Protein AF-A0A227J0X1-F1 (afdb_monomer_lite)

Sequence (86 aa):
LTDDELAEIGLKLGADVPVFVRGFSAFAEGVGEKLSPANPEEKWYLVVRPNVSIATADIFRHPDLTRNTPKRDLETLLNAPSVNDC

pLDDT: mean 93.87, std 3.38, range [83.5, 98.19]

Organism: Vibrio parahaemolyticus (NCBI:txid670)

InterPro domains:
  IPR014721 Small ribosomal subunit protein uS5 domain 2-type fold, subgroup [G3DSA:3.30.230.10] (1-39)
  IPR036554 GHMP kinase, C-terminal domain superfamily [G3DSA:3.30.70.890] (40-86)
  IPR036554 GHMP kinase, C-terminal domain superfamily [SSF55060] (40-86)

Structure (mmCIF, N/CA/C/O backbone):
data_AF-A0A227J0X1-F1
#
_entry.id   AF-A0A227J0X1-F1
#
loop_
_atom_site.group_PDB
_atom_site.id
_atom_site.type_symbol
_atom_site.label_atom_id
_atom_site.label_alt_id
_atom_site.label_comp_id
_atom_site.label_asym_id
_atom_site.label_entity_id
_atom_site.label_seq_id
_atom_site.pdbx_PDB_ins_code
_atom_site.Cartn_x
_atom_site.Cartn_y
_atom_site.Cartn_z
_atom_site.occupancy
_atom_site.B_iso_or_equiv
_atom_site.auth_seq_id
_atom_site.auth_comp_id
_atom_site.auth_asym_id
_atom_site.auth_atom_id
_atom_site.pdbx_PDB_model_num
ATOM 1 N N . LEU A 1 1 ? -18.069 -9.571 16.657 1.00 89.94 1 LEU A N 1
ATOM 2 C CA . LEU A 1 1 ? -16.638 -9.372 16.380 1.00 89.94 1 LEU A CA 1
ATOM 3 C C . LEU A 1 1 ? -16.379 -7.880 16.415 1.00 89.94 1 LEU A C 1
ATOM 5 O O . LEU A 1 1 ? -17.253 -7.140 15.969 1.00 89.94 1 LEU A O 1
ATOM 9 N N . THR A 1 2 ? -15.267 -7.451 16.994 1.00 97.12 2 THR A N 1
ATOM 10 C CA . THR A 1 2 ?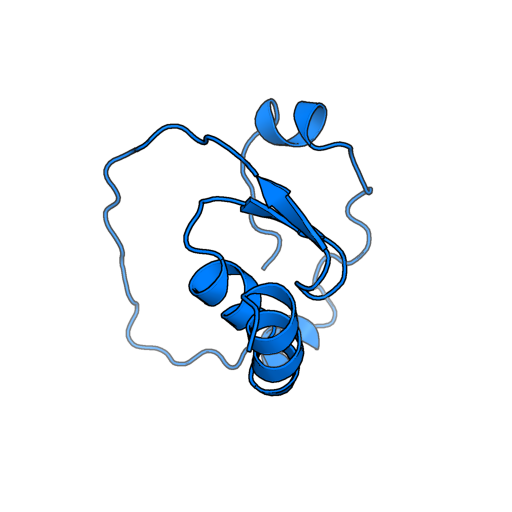 -14.796 -6.063 16.921 1.00 97.12 2 THR A CA 1
ATOM 11 C C . THR A 1 2 ? -14.162 -5.794 15.556 1.00 97.12 2 THR A C 1
ATOM 13 O O . THR A 1 2 ? -13.793 -6.732 14.845 1.00 97.12 2 THR A O 1
ATOM 16 N N . ASP A 1 3 ? -13.996 -4.524 15.189 1.00 95.50 3 ASP A N 1
ATOM 17 C CA . ASP A 1 3 ? -13.300 -4.162 13.947 1.00 95.50 3 ASP A CA 1
ATOM 18 C C . ASP A 1 3 ? -11.848 -4.662 13.941 1.00 95.50 3 ASP A C 1
ATOM 20 O O . ASP A 1 3 ? -11.330 -5.030 12.891 1.00 95.50 3 ASP A O 1
ATOM 24 N N . ASP A 1 4 ? -11.206 -4.751 15.111 1.00 94.69 4 ASP A N 1
ATOM 25 C CA . ASP A 1 4 ? -9.869 -5.335 15.247 1.00 94.69 4 ASP A CA 1
ATOM 26 C C . ASP A 1 4 ? -9.867 -6.839 14.933 1.00 94.69 4 ASP A C 1
ATOM 28 O O . ASP A 1 4 ? -9.026 -7.305 14.166 1.00 94.69 4 ASP A O 1
ATOM 32 N N . GLU A 1 5 ? -10.842 -7.594 15.451 1.00 97.06 5 GLU A N 1
ATOM 33 C CA . GLU A 1 5 ? -10.987 -9.027 15.156 1.00 97.06 5 GLU A CA 1
ATOM 34 C C . GLU A 1 5 ? -11.313 -9.266 13.671 1.00 97.06 5 GLU A C 1
ATOM 36 O O . GLU A 1 5 ? -10.791 -10.193 13.047 1.00 97.06 5 GLU A O 1
ATOM 41 N N . LEU A 1 6 ? -12.158 -8.415 13.079 1.00 97.31 6 LEU A N 1
ATOM 42 C CA . LEU A 1 6 ? -12.490 -8.473 11.654 1.00 97.31 6 LEU A CA 1
ATOM 43 C C . LEU A 1 6 ? -11.284 -8.133 10.772 1.00 97.31 6 LEU A C 1
ATOM 45 O O . LEU A 1 6 ? -11.056 -8.812 9.769 1.00 97.31 6 LEU A O 1
ATOM 49 N N . ALA A 1 7 ? -10.493 -7.126 11.146 1.00 95.50 7 ALA A N 1
ATOM 50 C CA . ALA A 1 7 ? -9.279 -6.748 10.433 1.00 95.50 7 ALA A CA 1
ATOM 51 C C . ALA A 1 7 ? -8.220 -7.860 10.501 1.00 95.50 7 ALA A C 1
ATOM 53 O O . ALA A 1 7 ? -7.590 -8.163 9.488 1.00 95.50 7 ALA A O 1
ATOM 54 N N . GLU A 1 8 ? -8.065 -8.525 11.650 1.00 95.25 8 GLU A N 1
ATOM 55 C CA . GLU A 1 8 ? -7.141 -9.656 11.804 1.00 95.25 8 GLU A CA 1
ATOM 56 C C . GLU A 1 8 ? -7.542 -10.857 10.931 1.00 95.25 8 GLU A C 1
ATOM 58 O O . GLU A 1 8 ? -6.693 -11.490 10.295 1.00 95.25 8 GLU A O 1
ATOM 63 N N . ILE A 1 9 ? -8.841 -11.167 10.850 1.00 96.38 9 ILE A N 1
ATOM 64 C CA . ILE A 1 9 ? -9.351 -12.186 9.922 1.00 96.38 9 ILE A CA 1
ATOM 65 C C . ILE A 1 9 ? -9.103 -11.753 8.472 1.00 96.38 9 ILE A C 1
ATOM 67 O O . ILE A 1 9 ? -8.613 -12.548 7.667 1.00 96.38 9 ILE A O 1
ATOM 71 N N . GLY A 1 10 ? -9.410 -10.496 8.146 1.00 95.94 10 GLY A N 1
ATOM 72 C CA . GLY A 1 10 ? -9.274 -9.928 6.809 1.00 95.94 10 GLY A CA 1
ATOM 73 C C . GLY A 1 10 ? -7.845 -9.957 6.273 1.00 95.94 10 GLY A C 1
ATOM 74 O O . GLY A 1 10 ? -7.643 -10.296 5.109 1.00 95.94 10 GLY A O 1
ATOM 75 N N . LEU A 1 11 ? -6.849 -9.705 7.126 1.00 95.56 11 LEU A N 1
ATOM 76 C CA . LEU A 1 11 ? -5.431 -9.739 6.757 1.00 95.56 11 LEU A CA 1
ATOM 77 C C . LEU A 1 11 ? -5.006 -11.087 6.148 1.00 95.56 11 LEU A C 1
ATOM 79 O O . LEU A 1 11 ? -4.144 -11.134 5.274 1.00 95.56 11 LEU A O 1
ATOM 83 N N . LYS A 1 12 ? -5.639 -12.192 6.565 1.00 95.62 12 LYS A N 1
ATOM 84 C CA . LYS A 1 12 ? -5.374 -13.538 6.020 1.00 95.62 12 LYS A CA 1
ATOM 85 C C . LYS A 1 12 ? -5.898 -13.715 4.592 1.00 95.62 12 LYS A C 1
ATOM 87 O O . LYS A 1 12 ? -5.458 -14.628 3.900 1.00 95.62 12 LYS A O 1
ATOM 92 N N . LEU A 1 13 ? -6.846 -12.878 4.171 1.00 95.62 13 LEU A N 1
ATOM 93 C CA . LEU A 1 13 ? -7.427 -12.871 2.827 1.00 95.62 13 LEU A CA 1
ATOM 94 C C . LEU A 1 13 ? -6.685 -11.905 1.898 1.00 95.62 13 LEU A C 1
ATOM 96 O O . LEU A 1 13 ? -6.564 -12.176 0.705 1.00 95.62 13 LEU A O 1
ATOM 100 N N . GLY A 1 14 ? -6.175 -10.798 2.439 1.00 93.06 14 GLY A N 1
ATOM 101 C CA . GLY A 1 14 ? -5.368 -9.839 1.697 1.00 93.06 14 GLY A CA 1
ATOM 102 C C . GLY A 1 14 ? -4.854 -8.700 2.573 1.00 93.06 14 GLY A C 1
ATOM 103 O O . GLY A 1 14 ? -5.532 -8.265 3.502 1.00 93.06 14 GLY A O 1
ATOM 104 N N . ALA A 1 15 ? -3.668 -8.196 2.228 1.00 92.06 15 ALA A N 1
ATOM 105 C CA . ALA A 1 15 ? -2.984 -7.106 2.929 1.00 92.06 15 ALA A CA 1
ATOM 106 C C . ALA A 1 15 ? -3.816 -5.815 3.032 1.00 92.06 15 ALA A C 1
ATOM 108 O O . ALA A 1 15 ? -3.705 -5.098 4.021 1.00 92.06 15 ALA A O 1
ATOM 109 N N . ASP A 1 16 ? -4.691 -5.557 2.055 1.00 94.62 16 ASP A N 1
ATOM 110 C CA . ASP A 1 16 ? -5.497 -4.333 2.001 1.00 94.62 16 ASP A CA 1
ATOM 111 C C . ASP A 1 16 ? -6.850 -4.460 2.723 1.00 94.62 16 ASP A C 1
ATOM 113 O O . ASP A 1 16 ? -7.519 -3.464 2.983 1.00 94.62 16 ASP A O 1
ATOM 117 N N . VAL A 1 17 ? -7.292 -5.669 3.084 1.00 96.56 17 VAL A N 1
ATOM 118 C CA . VAL A 1 17 ? -8.603 -5.870 3.734 1.00 96.56 17 VAL A CA 1
ATOM 119 C C . VAL A 1 17 ? -8.742 -5.103 5.064 1.00 96.56 17 VAL A C 1
ATOM 121 O O . VAL A 1 17 ? -9.809 -4.523 5.288 1.00 96.56 17 VAL A O 1
ATOM 124 N N . PRO A 1 18 ? -7.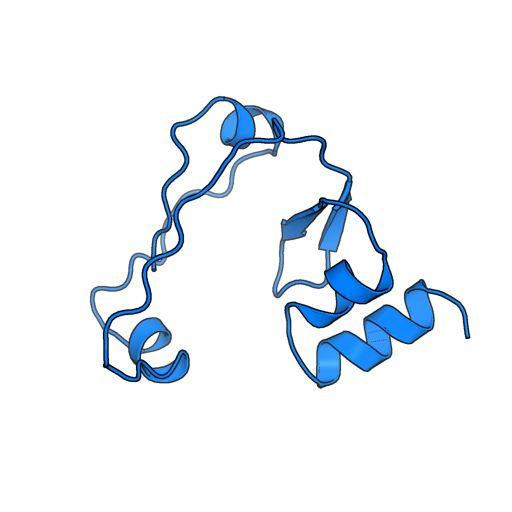714 -5.018 5.936 1.00 96.44 18 PRO A N 1
ATOM 125 C CA . PRO A 1 18 ? -7.799 -4.268 7.188 1.00 96.44 18 PRO A CA 1
ATOM 126 C C . PRO A 1 18 ? -8.211 -2.797 7.033 1.00 96.44 18 PRO A C 1
ATOM 128 O O . PRO A 1 18 ? -8.998 -2.312 7.846 1.00 96.44 18 PRO A O 1
ATOM 131 N N . VAL A 1 19 ? -7.734 -2.081 6.003 1.00 96.56 19 VAL A N 1
ATOM 132 C CA . VAL A 1 19 ? -8.093 -0.659 5.826 1.00 96.56 19 VAL A CA 1
ATOM 133 C C . VAL A 1 19 ? -9.562 -0.501 5.429 1.00 96.56 19 VAL A C 1
ATOM 135 O O . VAL A 1 19 ? -10.236 0.405 5.918 1.00 96.56 19 VAL A O 1
ATOM 138 N N . PHE A 1 20 ? -10.103 -1.437 4.641 1.00 96.44 20 PHE A N 1
ATOM 139 C CA . PHE A 1 20 ? -11.526 -1.453 4.296 1.00 96.44 20 PHE A CA 1
ATOM 140 C C . PHE A 1 20 ? -12.419 -1.769 5.496 1.00 96.44 20 PHE A C 1
ATOM 142 O O . PHE A 1 20 ? -13.464 -1.143 5.642 1.00 96.44 20 PHE A O 1
ATOM 149 N N . VAL A 1 21 ? -12.009 -2.702 6.363 1.00 96.69 21 VAL A N 1
ATOM 150 C CA . VAL A 1 21 ? -12.744 -3.016 7.602 1.00 96.69 21 VAL A CA 1
ATOM 151 C C . VAL A 1 21 ? -12.805 -1.795 8.518 1.00 96.69 21 VAL A C 1
ATOM 153 O O . VAL A 1 21 ? -13.861 -1.494 9.063 1.00 96.69 21 VAL A O 1
ATOM 156 N N . ARG A 1 22 ? -11.687 -1.075 8.665 1.00 95.19 22 ARG A N 1
ATOM 157 C CA . ARG A 1 22 ? -11.605 0.104 9.539 1.00 95.19 22 ARG A CA 1
ATOM 158 C C . ARG A 1 22 ? -12.317 1.341 8.978 1.00 95.19 22 ARG A C 1
ATOM 160 O O . ARG A 1 22 ? -12.724 2.198 9.754 1.00 95.19 22 ARG A O 1
ATOM 167 N N . GLY A 1 23 ? -12.470 1.448 7.657 1.00 95.19 23 GLY A N 1
ATOM 168 C CA . GLY A 1 23 ? -13.341 2.443 7.022 1.00 95.19 23 GLY A CA 1
ATOM 169 C C . GLY A 1 23 ? -12.829 3.889 7.032 1.00 95.19 23 GLY A C 1
ATOM 170 O O . GLY A 1 23 ? -13.621 4.809 6.842 1.00 95.19 23 GLY A O 1
ATOM 171 N N . PHE A 1 24 ? -11.528 4.109 7.237 1.00 94.81 24 PHE A N 1
ATOM 172 C CA . PHE A 1 24 ? -10.904 5.434 7.170 1.00 94.81 24 PHE A CA 1
ATOM 173 C C . PHE A 1 24 ? -9.593 5.399 6.378 1.00 94.81 24 PHE A C 1
ATOM 175 O O . PHE A 1 24 ? -8.901 4.381 6.340 1.00 94.81 24 PHE A O 1
ATOM 182 N N . SER A 1 25 ? -9.229 6.533 5.773 1.00 94.62 25 SER A N 1
ATOM 183 C CA . SER A 1 25 ? -7.928 6.717 5.121 1.00 94.62 25 SER A CA 1
ATOM 184 C C . SER A 1 25 ? -6.797 6.534 6.132 1.00 94.62 25 SER A C 1
ATOM 186 O O . SER A 1 25 ? -6.776 7.183 7.177 1.00 94.62 25 SER A O 1
ATOM 188 N N . ALA A 1 26 ? -5.843 5.655 5.834 1.00 94.69 26 ALA A N 1
ATOM 189 C CA . ALA A 1 26 ? -4.791 5.286 6.771 1.00 94.69 26 ALA A CA 1
ATOM 190 C C . ALA A 1 26 ? -3.422 5.221 6.095 1.00 94.69 26 ALA A C 1
ATOM 192 O O . ALA A 1 26 ? -3.296 4.825 4.938 1.00 94.69 26 ALA A O 1
ATOM 193 N N . PHE A 1 27 ? -2.387 5.562 6.855 1.00 93.94 27 PHE A N 1
ATOM 194 C CA . PHE A 1 27 ? -1.020 5.186 6.552 1.00 93.94 27 PHE A CA 1
ATOM 195 C C . PHE A 1 27 ? -0.780 3.749 7.017 1.00 93.94 27 PHE A C 1
ATOM 197 O O . PHE A 1 27 ? -0.964 3.443 8.198 1.00 93.94 27 PHE A O 1
ATOM 204 N N . ALA A 1 28 ? -0.391 2.884 6.083 1.00 93.81 28 ALA A N 1
ATOM 205 C CA . ALA A 1 28 ? -0.136 1.475 6.335 1.00 93.81 28 ALA A CA 1
ATOM 206 C C . ALA A 1 28 ? 1.367 1.177 6.384 1.00 93.81 28 ALA A C 1
ATOM 208 O O . ALA A 1 28 ? 2.124 1.573 5.499 1.00 93.81 28 ALA A O 1
ATOM 209 N N . GLU A 1 29 ? 1.786 0.430 7.400 1.00 91.75 29 GLU A N 1
ATOM 210 C CA . GLU A 1 29 ? 3.136 -0.117 7.537 1.00 91.75 29 GLU A CA 1
ATOM 211 C C . GLU A 1 29 ? 3.100 -1.638 7.750 1.00 91.75 29 GLU A C 1
ATOM 213 O O . GLU A 1 29 ? 2.044 -2.245 7.949 1.00 91.75 29 GLU A O 1
ATOM 218 N N . GLY A 1 30 ? 4.284 -2.259 7.757 1.00 89.31 30 GLY A N 1
ATOM 219 C CA . GLY A 1 30 ? 4.415 -3.709 7.874 1.00 89.31 30 GLY A CA 1
ATOM 220 C C . GLY A 1 30 ? 4.037 -4.377 6.558 1.00 89.31 30 GLY A C 1
ATOM 221 O O . GLY A 1 30 ? 4.528 -3.983 5.504 1.00 89.31 30 GLY A O 1
ATOM 222 N N . VAL A 1 31 ? 3.167 -5.375 6.627 1.00 85.62 31 VAL A N 1
ATOM 223 C CA . VAL A 1 31 ? 2.532 -6.025 5.474 1.00 85.62 31 VAL A CA 1
ATOM 224 C C . VAL A 1 31 ? 1.072 -5.584 5.297 1.00 85.62 31 VAL A C 1
ATOM 226 O O . VAL A 1 31 ? 0.324 -6.259 4.598 1.00 85.62 31 VAL A O 1
ATOM 229 N N . GLY A 1 32 ? 0.660 -4.478 5.932 1.00 83.50 32 GLY A N 1
ATOM 230 C CA . GLY A 1 32 ? -0.713 -3.951 5.904 1.00 83.50 32 GLY A CA 1
ATOM 231 C C . GLY A 1 32 ? -1.445 -4.029 7.249 1.00 83.50 32 GLY A C 1
ATOM 232 O O . GLY A 1 32 ? -2.582 -3.579 7.370 1.00 83.50 32 GLY A O 1
ATOM 233 N N . GLU A 1 33 ? -0.804 -4.572 8.288 1.00 87.81 33 GLU A N 1
ATOM 234 C CA . GLU A 1 33 ? -1.411 -4.777 9.606 1.00 87.81 33 GLU A CA 1
ATOM 235 C C . GLU A 1 33 ? -1.323 -3.557 10.533 1.00 87.81 33 GLU A C 1
ATOM 237 O O . GLU A 1 33 ? -2.108 -3.436 11.475 1.00 87.81 33 GLU A O 1
ATOM 242 N N . LYS A 1 34 ? -0.381 -2.639 10.283 1.00 91.56 34 LYS A N 1
ATOM 243 C CA . LYS A 1 34 ? -0.169 -1.442 11.109 1.00 91.56 34 LYS A CA 1
ATOM 244 C C . LYS A 1 34 ? -0.770 -0.229 10.422 1.00 91.56 34 LYS A C 1
ATOM 246 O O . LYS A 1 34 ? -0.154 0.335 9.525 1.00 91.56 34 LYS A O 1
ATOM 251 N N . LEU A 1 35 ? -1.963 0.166 10.857 1.00 93.69 35 LEU A N 1
ATOM 252 C CA . LEU A 1 35 ? -2.710 1.284 10.284 1.00 93.69 35 LEU A CA 1
ATOM 253 C C . LEU A 1 35 ? -2.732 2.473 11.246 1.00 93.69 35 LEU A C 1
ATOM 255 O O . LEU A 1 35 ? -3.213 2.356 12.372 1.00 93.69 35 LEU A O 1
ATOM 259 N N . SER A 1 36 ? -2.247 3.621 10.780 1.00 92.75 36 SER A N 1
ATOM 260 C CA . SER A 1 36 ? -2.370 4.912 11.466 1.00 92.75 36 SER A CA 1
ATOM 261 C C . SER A 1 36 ? -3.341 5.805 10.691 1.00 92.75 36 SER A C 1
ATOM 263 O O . SER A 1 36 ? -3.149 5.956 9.485 1.00 92.75 36 SER A O 1
ATOM 265 N N . PRO A 1 37 ? -4.370 6.406 11.315 1.00 92.81 37 PRO A N 1
ATOM 266 C CA . PRO A 1 37 ? -5.273 7.326 10.623 1.00 92.81 37 PRO A CA 1
ATOM 267 C C . PRO A 1 37 ? -4.521 8.460 9.916 1.00 92.81 37 PRO A C 1
ATOM 269 O O . PRO A 1 37 ? -3.584 9.034 10.472 1.00 92.81 37 PRO A O 1
ATOM 272 N N . ALA A 1 38 ? -4.948 8.793 8.700 1.00 90.19 38 ALA A N 1
ATOM 273 C CA . ALA A 1 38 ? -4.379 9.859 7.888 1.00 90.19 38 ALA A CA 1
ATOM 274 C C . ALA A 1 38 ? -5.487 10.656 7.187 1.00 90.19 38 ALA A C 1
ATOM 276 O O . ALA A 1 38 ? -6.535 10.119 6.844 1.00 90.19 38 ALA A O 1
ATOM 277 N N . ASN A 1 39 ? -5.234 11.941 6.936 1.00 90.25 39 ASN A N 1
ATOM 278 C CA . ASN A 1 39 ? -6.186 12.844 6.283 1.00 90.25 39 ASN A CA 1
ATOM 279 C C . ASN A 1 39 ? -5.537 13.471 5.038 1.00 90.25 39 ASN A C 1
ATOM 281 O O . ASN A 1 39 ? -5.172 14.648 5.074 1.00 90.25 39 ASN A O 1
ATOM 285 N N . PRO A 1 40 ? -5.292 12.689 3.968 1.00 88.06 40 PRO A N 1
ATOM 286 C CA . PRO A 1 40 ? -4.771 13.241 2.724 1.00 88.06 40 PRO A CA 1
ATOM 287 C C . PRO A 1 40 ? -5.790 14.195 2.087 1.00 88.06 40 PRO A C 1
ATOM 289 O O . PRO A 1 40 ? -6.989 14.114 2.342 1.00 88.06 40 PRO A O 1
ATOM 292 N N . GLU A 1 41 ? -5.308 15.088 1.227 1.00 90.56 41 GLU A N 1
ATOM 293 C CA . GLU A 1 41 ? -6.172 15.975 0.448 1.00 90.56 41 GLU A CA 1
ATOM 294 C C . GLU A 1 41 ? -7.086 15.163 -0.490 1.00 90.56 41 GLU A C 1
ATOM 296 O O . GLU A 1 41 ? -6.608 14.343 -1.280 1.00 90.56 41 GLU A O 1
ATOM 301 N N . GLU A 1 42 ? -8.396 15.409 -0.432 1.00 95.19 42 GLU A N 1
ATOM 302 C CA . GLU A 1 42 ? -9.389 14.753 -1.288 1.00 95.19 42 GLU A CA 1
ATOM 303 C C . GLU A 1 42 ? -9.378 15.360 -2.697 1.00 95.19 42 GLU A C 1
ATOM 305 O O . GLU A 1 42 ? -9.961 16.414 -2.960 1.00 95.19 42 GLU A O 1
ATOM 310 N N . LYS A 1 43 ? -8.687 14.692 -3.624 1.00 95.50 43 LYS A N 1
ATOM 311 C CA . LYS A 1 43 ? -8.554 15.134 -5.018 1.00 95.50 43 LYS A CA 1
ATOM 312 C C . LYS A 1 43 ? -9.509 14.399 -5.948 1.00 95.50 43 LYS A C 1
ATOM 314 O O . LYS A 1 43 ? -9.986 13.303 -5.668 1.00 95.50 43 LYS A O 1
ATOM 319 N N . TRP A 1 44 ? -9.720 14.989 -7.119 1.00 98.12 44 TRP A N 1
ATOM 320 C CA . TRP A 1 44 ? -10.308 14.293 -8.258 1.00 98.12 44 TRP A CA 1
ATOM 321 C C . TRP A 1 44 ? -9.231 13.503 -9.000 1.00 98.12 44 TRP A C 1
ATOM 323 O O . TRP A 1 44 ? -8.153 14.029 -9.278 1.00 98.12 44 TRP A O 1
ATOM 333 N N . TYR A 1 45 ? -9.544 12.261 -9.366 1.00 97.19 45 TYR A N 1
ATOM 334 C CA . TYR A 1 45 ? -8.627 11.370 -10.074 1.00 97.19 45 TYR A CA 1
ATOM 335 C C . TYR A 1 45 ? -9.245 10.883 -11.386 1.00 97.19 45 TYR A C 1
ATOM 337 O O . TYR A 1 45 ? -10.392 10.441 -11.417 1.00 97.19 45 TYR A O 1
ATOM 345 N N . LEU A 1 46 ? -8.459 10.910 -12.465 1.00 98.19 46 LEU A N 1
ATOM 346 C CA . LEU A 1 46 ? -8.741 10.140 -13.675 1.00 98.19 46 LEU A CA 1
ATOM 347 C C . LEU A 1 46 ? -7.991 8.810 -13.575 1.00 98.19 46 LEU A C 1
ATOM 349 O O . LEU A 1 46 ? -6.764 8.786 -13.633 1.00 98.19 46 LEU A O 1
ATOM 353 N N . VAL A 1 47 ? -8.722 7.707 -13.438 1.00 97.38 47 VAL A N 1
ATOM 354 C CA . VAL A 1 47 ? -8.131 6.366 -13.361 1.00 97.38 47 VAL A CA 1
ATOM 355 C C . VAL A 1 47 ? -8.115 5.737 -14.750 1.00 97.38 47 VAL A C 1
ATOM 357 O O . VAL A 1 47 ? -9.159 5.583 -15.383 1.00 97.38 47 VAL A O 1
ATOM 360 N N . VAL A 1 48 ? -6.929 5.354 -15.226 1.00 97.56 48 VAL A N 1
ATOM 361 C CA . VAL A 1 48 ? -6.739 4.696 -16.526 1.00 97.56 48 VAL A CA 1
ATOM 362 C C . VAL A 1 48 ? -6.332 3.245 -16.301 1.00 97.56 48 VAL A C 1
ATOM 364 O O . VAL A 1 48 ? -5.369 2.971 -15.591 1.00 97.56 48 VAL A O 1
ATOM 367 N N . ARG A 1 49 ? -7.043 2.310 -16.939 1.00 97.19 49 ARG A N 1
ATOM 368 C CA . ARG A 1 49 ? -6.739 0.872 -16.913 1.00 97.19 49 ARG A CA 1
ATOM 369 C C . ARG A 1 49 ? -6.289 0.417 -18.303 1.00 97.19 49 ARG A C 1
ATOM 371 O O . ARG A 1 49 ? -7.141 0.210 -19.170 1.00 97.19 49 ARG A O 1
ATOM 378 N N . PRO A 1 50 ? -4.977 0.253 -18.545 1.00 97.31 50 PRO A N 1
ATOM 379 C CA . PRO A 1 50 ? -4.487 -0.352 -19.777 1.00 97.31 50 PRO A CA 1
ATOM 380 C C . PRO A 1 50 ? -5.026 -1.780 -19.934 1.00 97.31 50 PRO A C 1
ATOM 382 O O . PRO A 1 50 ? -5.304 -2.465 -18.948 1.00 97.31 50 PRO A O 1
ATOM 385 N N . ASN A 1 51 ? -5.182 -2.256 -21.172 1.00 97.31 51 ASN A N 1
ATOM 386 C CA . ASN A 1 51 ? -5.693 -3.605 -21.427 1.00 97.31 51 ASN A CA 1
ATOM 387 C C . ASN A 1 51 ? -4.594 -4.676 -21.313 1.00 97.31 51 ASN A C 1
ATOM 389 O O . ASN A 1 51 ? -4.280 -5.369 -22.276 1.00 97.31 51 ASN A O 1
ATOM 393 N N . VAL A 1 52 ? -4.002 -4.783 -20.127 1.00 97.38 52 VAL A N 1
ATOM 394 C CA . VAL A 1 52 ? -2.985 -5.773 -19.759 1.00 97.38 52 VAL A CA 1
ATOM 395 C C . VAL A 1 52 ? -3.282 -6.287 -18.350 1.00 97.38 52 VAL A C 1
ATOM 397 O O . VAL A 1 52 ? -3.916 -5.595 -17.553 1.00 97.38 52 VAL A O 1
ATOM 400 N N . SER A 1 53 ? -2.864 -7.514 -18.047 1.00 96.50 53 SER A N 1
ATOM 401 C CA . SER A 1 53 ? -2.909 -8.071 -16.695 1.00 96.50 53 SER A CA 1
ATOM 402 C C . SER A 1 53 ? -1.486 -8.159 -16.159 1.00 96.50 53 SER A C 1
ATOM 404 O O . SER A 1 53 ? -0.606 -8.666 -16.849 1.00 96.50 53 SER A O 1
ATOM 406 N N . ILE A 1 54 ? -1.268 -7.635 -14.956 1.00 95.56 54 ILE A N 1
ATOM 407 C CA . ILE A 1 54 ? 0.023 -7.655 -14.271 1.00 95.56 54 ILE A CA 1
ATOM 408 C C . ILE A 1 54 ? -0.200 -8.388 -12.953 1.00 95.56 54 ILE A C 1
ATOM 410 O O . ILE A 1 54 ? -0.991 -7.934 -12.125 1.00 95.56 54 ILE A O 1
ATOM 414 N N . ALA A 1 55 ? 0.455 -9.533 -12.767 1.00 95.50 55 ALA A N 1
ATOM 415 C CA . ALA A 1 55 ? 0.375 -10.252 -11.506 1.00 95.50 55 ALA A CA 1
ATOM 416 C C . ALA A 1 55 ? 1.290 -9.583 -10.476 1.00 95.50 55 ALA A C 1
ATOM 418 O O . ALA A 1 55 ? 2.480 -9.388 -10.716 1.00 95.50 55 ALA A O 1
ATOM 419 N N . THR A 1 56 ? 0.753 -9.293 -9.292 1.00 91.44 56 THR A N 1
ATOM 420 C CA . THR A 1 56 ? 1.494 -8.702 -8.168 1.00 91.44 56 THR A CA 1
ATOM 421 C C . THR A 1 56 ? 2.789 -9.465 -7.863 1.00 91.44 56 THR A C 1
ATOM 423 O O . THR A 1 56 ? 3.837 -8.864 -7.637 1.00 91.44 56 THR A O 1
ATOM 426 N N . ALA A 1 57 ? 2.749 -10.799 -7.931 1.00 94.62 57 ALA A N 1
ATOM 427 C CA . ALA A 1 57 ? 3.912 -11.650 -7.693 1.00 94.62 57 ALA A CA 1
ATOM 428 C C . ALA A 1 57 ? 5.061 -11.418 -8.690 1.00 94.62 57 ALA A C 1
ATOM 430 O O . ALA A 1 57 ? 6.220 -11.541 -8.296 1.00 94.62 57 ALA A O 1
ATOM 431 N N . ASP A 1 58 ? 4.762 -11.081 -9.946 1.00 96.44 58 ASP A N 1
ATOM 432 C CA . ASP A 1 58 ? 5.783 -10.866 -10.975 1.00 96.44 58 ASP A CA 1
ATOM 433 C C . ASP A 1 58 ? 6.568 -9.582 -10.695 1.00 96.44 58 ASP A C 1
ATOM 435 O O . ASP A 1 58 ? 7.798 -9.581 -10.744 1.00 96.44 58 ASP A O 1
ATOM 439 N N . ILE A 1 59 ? 5.866 -8.519 -10.294 1.00 96.31 59 ILE A N 1
ATOM 440 C CA . ILE A 1 59 ? 6.472 -7.243 -9.900 1.00 96.31 59 ILE A CA 1
ATOM 441 C C . ILE A 1 59 ? 7.347 -7.424 -8.655 1.00 96.31 59 ILE A C 1
ATOM 443 O O . ILE A 1 59 ? 8.530 -7.087 -8.677 1.00 96.31 59 ILE A O 1
ATOM 447 N N . PHE A 1 60 ? 6.825 -8.064 -7.600 1.00 94.00 60 PHE A N 1
ATOM 448 C CA . PHE A 1 60 ? 7.587 -8.288 -6.364 1.00 94.00 60 PHE A CA 1
ATOM 449 C C . PHE A 1 60 ? 8.799 -9.215 -6.528 1.00 94.00 60 PHE A C 1
ATOM 451 O O . PHE A 1 60 ? 9.734 -9.147 -5.723 1.00 94.00 60 PHE A O 1
ATOM 458 N N . ARG A 1 61 ? 8.823 -10.065 -7.561 1.00 96.38 61 ARG A N 1
ATOM 459 C CA . ARG A 1 61 ? 9.962 -10.936 -7.897 1.00 96.38 61 ARG A CA 1
ATOM 460 C C . ARG A 1 61 ? 10.940 -10.311 -8.890 1.00 96.38 61 ARG A C 1
ATOM 462 O O . ARG A 1 61 ? 12.013 -10.878 -9.084 1.00 96.38 61 ARG A O 1
ATOM 469 N N . HIS A 1 62 ? 10.619 -9.164 -9.489 1.00 97.38 62 HIS A N 1
ATOM 470 C CA . HIS A 1 62 ? 11.477 -8.538 -10.491 1.00 97.38 62 HIS A CA 1
ATOM 471 C C . HIS A 1 62 ? 12.846 -8.165 -9.884 1.00 97.38 62 HIS A C 1
ATOM 473 O O . HIS A 1 62 ? 12.882 -7.556 -8.806 1.00 97.38 62 HIS A O 1
ATOM 479 N N . PRO A 1 63 ? 13.982 -8.519 -10.515 1.00 96.69 63 PRO A N 1
ATOM 480 C CA . PRO A 1 63 ? 15.311 -8.284 -9.941 1.00 96.69 63 PRO A CA 1
ATOM 481 C C . PRO A 1 63 ? 15.578 -6.796 -9.690 1.00 96.69 63 PRO A C 1
ATOM 483 O O . PRO A 1 63 ? 16.081 -6.445 -8.627 1.00 96.69 63 PRO A O 1
ATOM 486 N N . ASP A 1 64 ? 15.125 -5.933 -10.599 1.00 97.25 64 ASP A N 1
ATOM 487 C CA . ASP A 1 64 ? 15.368 -4.486 -10.532 1.00 97.25 64 ASP A CA 1
ATOM 488 C C . ASP A 1 64 ? 14.372 -3.713 -9.655 1.00 97.25 64 ASP A C 1
ATOM 490 O O . ASP A 1 64 ? 14.425 -2.488 -9.600 1.00 97.25 64 ASP A O 1
ATOM 494 N N . LEU A 1 65 ? 13.447 -4.397 -8.971 1.00 97.50 65 LEU A N 1
ATOM 495 C CA . LEU A 1 65 ? 12.548 -3.722 -8.038 1.00 9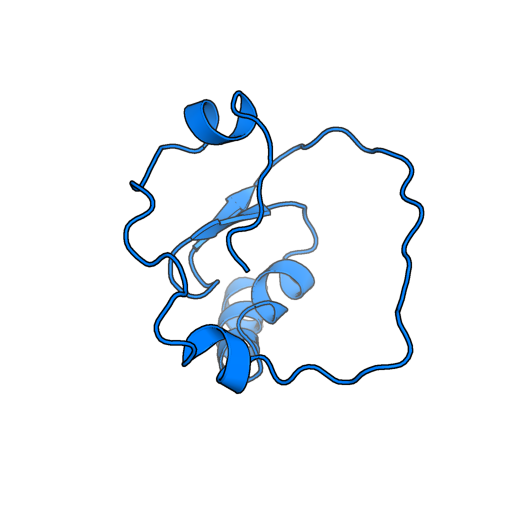7.50 65 LEU A CA 1
ATOM 496 C C . LEU A 1 65 ? 13.356 -3.097 -6.886 1.00 97.50 65 LEU A C 1
ATOM 498 O O . LEU A 1 65 ? 14.098 -3.799 -6.187 1.00 97.50 65 LEU A O 1
ATOM 502 N N . THR A 1 66 ? 13.165 -1.794 -6.662 1.00 96.50 66 THR A N 1
ATOM 503 C CA . THR A 1 66 ? 13.721 -1.056 -5.522 1.00 96.50 66 THR A CA 1
ATOM 504 C C . THR A 1 66 ? 13.246 -1.686 -4.212 1.00 96.50 66 THR A C 1
ATOM 506 O O . THR A 1 66 ? 12.052 -1.814 -3.964 1.00 96.50 66 THR A O 1
ATOM 509 N N . ARG A 1 67 ? 14.189 -2.106 -3.359 1.00 95.94 67 ARG A N 1
ATOM 510 C CA . ARG A 1 67 ? 13.910 -2.774 -2.065 1.00 95.94 67 ARG A CA 1
ATOM 511 C C . ARG A 1 67 ? 14.631 -2.131 -0.881 1.00 95.94 67 ARG A C 1
ATOM 513 O O . ARG A 1 67 ? 14.699 -2.701 0.203 1.00 95.94 67 ARG A O 1
ATOM 520 N N . ASN A 1 68 ? 15.214 -0.961 -1.103 1.00 95.69 68 ASN A N 1
ATOM 521 C CA . ASN A 1 68 ? 16.070 -0.251 -0.158 1.00 95.69 68 ASN A CA 1
ATOM 522 C C . ASN A 1 68 ? 15.628 1.206 0.056 1.00 95.69 68 ASN A C 1
ATOM 524 O O . ASN A 1 68 ? 16.432 2.023 0.505 1.00 95.69 68 ASN A O 1
ATOM 528 N N . THR A 1 69 ? 14.365 1.529 -0.238 1.00 95.44 69 THR A N 1
ATOM 529 C CA . THR A 1 69 ? 13.770 2.825 0.106 1.00 95.44 69 THR A CA 1
ATOM 530 C C . THR A 1 69 ? 13.833 3.015 1.627 1.00 95.44 69 THR A C 1
ATOM 532 O O . THR A 1 69 ? 13.315 2.174 2.367 1.00 95.44 69 THR A O 1
ATOM 535 N N . PRO A 1 70 ? 14.482 4.082 2.135 1.00 94.44 70 PRO A N 1
ATOM 536 C CA . PRO A 1 70 ? 14.627 4.281 3.570 1.00 94.44 70 PRO A CA 1
ATOM 537 C C . PRO A 1 70 ? 13.270 4.415 4.257 1.00 94.44 70 PRO A C 1
ATOM 539 O O . PRO A 1 70 ? 12.405 5.179 3.809 1.00 94.44 70 PRO A O 1
ATOM 542 N N . LYS A 1 71 ? 13.111 3.718 5.388 1.00 92.81 71 LYS A N 1
ATOM 543 C CA . LYS A 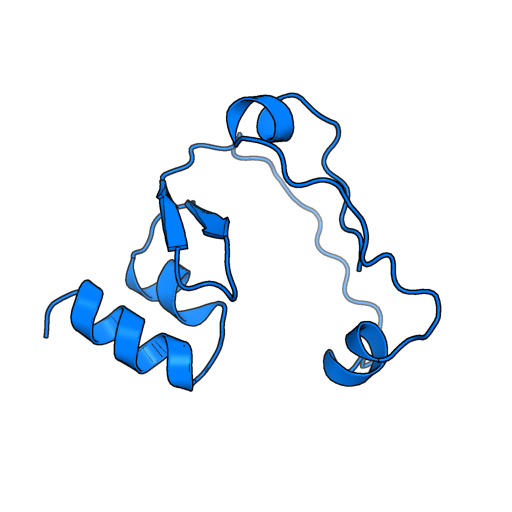1 71 ? 11.967 3.926 6.273 1.00 92.81 71 LYS A CA 1
ATOM 544 C C . LYS A 1 71 ? 12.012 5.355 6.817 1.00 92.81 71 LYS A C 1
ATOM 546 O O . LYS A 1 71 ? 13.042 5.796 7.322 1.00 92.81 71 LYS A O 1
ATOM 551 N N . ARG A 1 72 ? 10.892 6.063 6.704 1.00 92.31 72 ARG A N 1
ATOM 552 C CA . ARG A 1 72 ? 10.703 7.452 7.138 1.00 92.31 72 ARG A CA 1
ATOM 553 C C . ARG A 1 72 ? 9.414 7.543 7.947 1.00 92.31 72 ARG A C 1
ATOM 555 O O . ARG A 1 72 ? 8.538 6.695 7.788 1.00 92.31 72 ARG A O 1
ATOM 562 N N . ASP A 1 73 ? 9.316 8.532 8.823 1.00 89.62 73 ASP A N 1
ATOM 563 C CA . ASP A 1 73 ? 8.076 8.825 9.540 1.00 89.62 73 ASP A CA 1
ATOM 564 C C . ASP A 1 73 ? 6.991 9.395 8.608 1.00 89.62 73 ASP A C 1
ATOM 566 O O . ASP A 1 73 ? 7.263 9.849 7.491 1.00 89.62 73 ASP A O 1
ATOM 570 N N . LEU A 1 74 ? 5.743 9.348 9.081 1.00 85.19 74 LEU A N 1
ATOM 571 C CA . LEU A 1 74 ? 4.572 9.790 8.324 1.00 85.19 74 LEU A CA 1
ATOM 572 C C . LEU A 1 74 ? 4.664 11.268 7.923 1.00 85.19 74 LEU A C 1
ATOM 574 O O . LEU A 1 74 ? 4.319 11.613 6.797 1.00 85.19 74 LEU A O 1
ATOM 578 N N . GLU A 1 75 ? 5.147 12.138 8.810 1.00 87.50 75 GLU A N 1
ATOM 579 C CA . GLU A 1 75 ? 5.256 13.574 8.534 1.00 87.50 75 GLU A CA 1
ATOM 580 C C . GLU A 1 75 ? 6.224 13.845 7.376 1.00 87.50 75 GLU A C 1
ATOM 582 O O . GLU A 1 75 ? 5.904 14.586 6.445 1.00 87.50 75 GLU A O 1
ATOM 587 N N . THR A 1 76 ? 7.376 13.179 7.372 1.00 90.94 76 THR A N 1
ATOM 588 C CA . THR A 1 76 ? 8.347 13.251 6.278 1.00 90.94 76 THR A CA 1
ATOM 589 C C . THR A 1 76 ? 7.746 12.749 4.965 1.00 90.94 76 THR A C 1
ATOM 591 O O . THR A 1 76 ? 7.997 13.330 3.909 1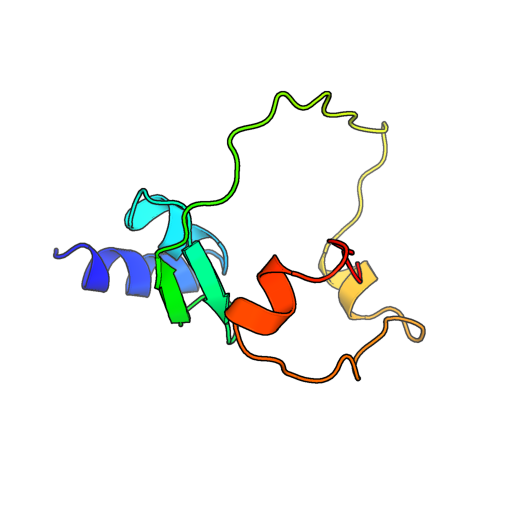.00 90.94 76 THR A O 1
ATOM 594 N N . LEU A 1 77 ? 6.952 11.676 5.005 1.00 89.94 77 LEU A N 1
ATOM 595 C CA . LEU A 1 77 ? 6.330 11.095 3.812 1.00 89.94 77 LEU A CA 1
ATOM 596 C C . LEU A 1 77 ? 5.222 11.979 3.231 1.00 89.94 77 LEU A C 1
ATOM 598 O O . LEU A 1 77 ? 5.159 12.128 2.013 1.00 89.94 77 LEU A O 1
ATOM 602 N N . LEU A 1 78 ? 4.393 12.597 4.075 1.00 85.75 78 LEU A N 1
ATOM 603 C CA . LEU A 1 78 ? 3.324 13.506 3.642 1.00 85.75 78 LEU A CA 1
ATOM 604 C C . LEU A 1 78 ? 3.862 14.783 2.983 1.00 85.75 78 LEU A C 1
ATOM 606 O O . LEU A 1 78 ? 3.186 15.365 2.138 1.00 85.75 78 LEU A O 1
ATOM 610 N N . ASN A 1 79 ? 5.077 15.202 3.347 1.00 88.75 79 ASN A N 1
ATOM 611 C CA . ASN A 1 79 ? 5.733 16.394 2.807 1.00 88.75 79 ASN A CA 1
ATOM 612 C C . ASN A 1 79 ? 6.685 16.102 1.631 1.00 88.75 79 ASN A C 1
ATOM 614 O O . ASN A 1 79 ? 7.284 17.024 1.074 1.00 88.75 79 ASN A O 1
ATOM 618 N N . ALA A 1 80 ? 6.846 14.835 1.244 1.00 90.19 80 ALA A N 1
ATOM 619 C CA . ALA A 1 80 ? 7.652 14.431 0.099 1.00 90.19 80 ALA A CA 1
ATOM 620 C C . ALA A 1 80 ? 6.774 14.221 -1.151 1.00 90.19 80 ALA A C 1
ATOM 622 O O . ALA A 1 80 ? 5.579 13.946 -1.034 1.00 90.19 80 ALA A O 1
ATOM 623 N N . PRO A 1 81 ? 7.346 14.290 -2.369 1.00 92.88 81 PRO A N 1
ATOM 624 C CA . PRO A 1 81 ? 6.640 13.862 -3.570 1.00 92.88 81 PRO A CA 1
ATOM 625 C C . PRO A 1 81 ? 6.135 12.423 -3.421 1.00 92.88 81 PRO A C 1
ATOM 627 O O . PRO A 1 81 ? 6.909 11.520 -3.095 1.00 92.88 81 PRO A O 1
ATOM 630 N N . SER A 1 82 ? 4.844 12.208 -3.672 1.00 91.31 82 SER A N 1
ATOM 631 C CA . SER A 1 82 ? 4.263 10.868 -3.683 1.00 91.31 82 SER A CA 1
ATOM 632 C C . SER A 1 82 ? 4.777 10.103 -4.900 1.00 91.31 82 SER A C 1
ATOM 634 O O . SER A 1 82 ? 4.533 10.496 -6.041 1.00 91.31 82 SER A O 1
ATOM 636 N N . VAL A 1 83 ? 5.493 9.013 -4.650 1.00 93.69 83 VAL A N 1
ATOM 637 C CA . VAL A 1 83 ? 6.027 8.104 -5.667 1.00 93.69 83 VAL A CA 1
ATOM 638 C C . VAL A 1 83 ? 5.631 6.692 -5.263 1.00 93.69 83 VAL A C 1
ATOM 640 O O . VAL A 1 83 ? 5.631 6.372 -4.075 1.00 93.69 83 VAL A O 1
ATOM 643 N N . ASN A 1 84 ? 5.276 5.868 -6.245 1.00 93.56 84 ASN A N 1
ATOM 644 C CA . ASN A 1 84 ? 5.092 4.442 -6.039 1.00 93.56 84 ASN A CA 1
ATOM 645 C C . ASN A 1 84 ? 6.310 3.705 -6.606 1.00 93.56 84 ASN A C 1
ATOM 647 O O . ASN A 1 84 ? 6.610 3.859 -7.790 1.00 93.56 84 ASN A O 1
ATOM 651 N N . ASP A 1 85 ? 7.001 2.936 -5.766 1.00 95.00 85 ASP A N 1
ATOM 652 C CA . ASP A 1 85 ? 8.150 2.132 -6.188 1.00 95.00 85 ASP A CA 1
ATOM 653 C C . ASP A 1 85 ? 7.736 0.991 -7.139 1.00 95.00 85 ASP A C 1
ATOM 655 O O . ASP A 1 85 ? 8.584 0.512 -7.898 1.00 95.00 85 ASP A O 1
ATOM 659 N N . CYS A 1 86 ? 6.461 0.558 -7.123 1.00 87.50 86 CYS A N 1
ATOM 660 C CA . CYS A 1 86 ? 5.955 -0.499 -8.004 1.00 87.50 86 CYS A CA 1
ATOM 661 C C . CYS A 1 86 ? 4.437 -0.532 -8.234 1.00 87.50 86 CYS A C 1
ATOM 663 O O . CYS A 1 86 ? 3.661 -0.400 -7.262 1.00 87.50 86 CYS A O 1
#

Foldseek 3Di:
DDLLVVLVVLVVVHLCRSCVSVPADFDADDSNNDTDGDDDDDDDDDDDDDPDDDDPVCQVPDPPQDDPDDDDDPVVQNPDPDDDSD

Radius of gyration: 15.24 Å; chains: 1; bounding box: 33×30×38 Å

Secondary structure (DSSP, 8-state):
--HHHHHHHHHTT-TTHHHHHHTS-EEEETTTTEEEE-------------S----HHHHHH-TTS---PPP--HHHHHTSPP----

=== Feature glossary ===
Each block in this record encodes a different view of the same protein. In brief:

Predicted aligned error. PAE(i, j) answers: if I align the predicted and true structures on residue i, how far off (in Å) do I expect residue j to be? A block-diagonal PAE matrix with low values on the blocks and high values off-diagonal is the signature of a multi-domain protein with confidently predicted domains but uncertain inter-domain orientation.

Contact-map, Ramachandran, and PAE plots. Plot images: a contact map (which residues are close in 3D, as an N×N binary image), a Ramachandran scatter (backbone torsion angles, revealing secondary-structure composition at a glance), and — for AlphaFold structures — a PAE heatmap (pairwise prediction confidence).

Backbone torsions (φ/ψ). φ (phi) and ψ (psi) are the two rotatable backbone dihedrals per residue: φ is the C(i-1)–N–Cα–C torsion, ψ is the N–Cα–C–N(i+1) torsion, both in degrees on (−180°, 180°]. α-helical residues cluster near (−60°, −45°); β-strand residues near (−120°, +130°). A Ramachandran plot is simply a scatter of (φ, ψ) for every residue.

Foldseek 3Di. A 3Di character summarizes, for each residue, the relative orientation of the Cα frame of its nearest spatial neighbor. Because it encodes fold topology rather than chemistry, 3Di alignments detect remote structural similarity that sequence alignment misses.

Radius of gyration, Cα contacts, bounding box. Three whole-structure scalars: the radius of gyration (RMS distance of Cα from centroid, in Å), the count of Cα–Cα contacts (pairs closer than 8 Å and separated by more than four residues in sequence — i.e. tertiary, not local, contacts), and the bounding-box dimensions. Together they distinguish compact globular folds from extended fibres or disordered chains.

Sequence. Sequence gives the chain of amino acids in standard one-letter code (A=alanine, C=cysteine, …, Y=tyrosine), read N→C. It is the only feature that is directly encoded by the gene; all structural features are derived from the folded form of this sequence.

mmCIF coordinates. Atomic coordinates in PDBx/mmCIF format — the same representation the Protein Data Bank distributes. Each line of the _atom_site loop places one backbone atom in Cartesian space (units: ångströms, origin: arbitrary).

Secondary structure (3-state, P-SEA). Three-state secondary structure (P-SEA) collapses the eight DSSP classes into helix (a), strand (b), and coil (c). P-SEA assigns these from Cα geometry alone — distances and angles — without requiring backbone oxygens, so it works on any Cα trace.

InterPro / GO / CATH / organism. Functional annotations link the protein to curated databases. InterPro entries identify conserved domains and families by matching the sequence against member-database signatures (Pfam, PROSITE, CDD, …). Gene Ontology (GO) terms describe molecular function, biological process, and cellular component in a controlled vocabulary. CATH places the structure in a hierarchical fold classification (Class/Architecture/Topology/Homologous-superfamily). The organism is the source species.

B-factor. B-factor (Debye–Waller factor) reflects atomic displacement in the crystal lattice. It is an experimental observable (units Å²), not a prediction; low values mean the atom is pinned down, high values mean it moves or is heterogeneous across the crystal.

Rendered structure images. Structure images are PyMOL renders from six orthogonal camera directions. Cartoon representation draws helices as coils and strands as arrows; sticks shows the backbone as bonds; surface shows the solvent-excluded envelope. Rainbow coloring maps sequence position to hue (blue→red, N→C); chain coloring assigns a distinct color per polypeptide.

Solvent-accessible surface area. Solvent-accessible surface area (SASA) is the area in Å² traced out by the centre of a 1.4 Å probe sphere (a water molecule) rolled over the protein's van der Waals surface (Shrake–Rupley / Lee–Richards construction). Buried residues have near-zero SASA; fully exposed residues can exceed 200 Å². The total SASA scales roughly with the number of surface residues.

Secondary structure (8-state, DSSP). The SS8 string is DSSP's per-residue secondary-structure call. α-helix (H) means an i→i+4 H-bond ladder; β-strand (E) means the residue participates in a β-sheet; 3₁₀ (G) and π (I) are tighter and wider he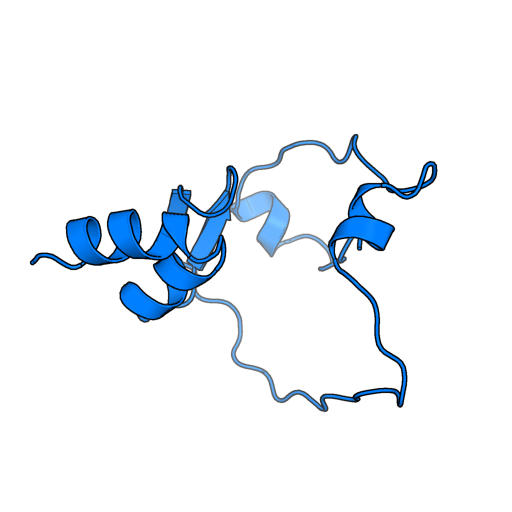lices; T/S are turns/bends; '-' is loop.

pLDDT. For AlphaFold models, the B-factor field carries pLDDT — the model's own estimate of local accuracy on a 0–100 scale. Regions with pLDDT<50 should be treated as essentially unmodeled; they often correspond to intrinsically disordered segments.

Nearest PDB structures. Nearest PDB neighbors are the top structural matches found by Foldseek when searching this structure against the entire Protein Data Bank. Each hit reports a TM-score (0 to 1; >0.5 almost always implies the same fold) and an E-value. These are *structural* homologs — they may share no detectable sequence similarity.